Protein AF-A0A918Z1F5-F1 (afdb_monomer)

Radius of gyration: 13.52 Å; Cα contacts (8 Å, |Δi|>4): 37; chains: 1; bounding box: 24×33×33 Å

Structure (mmCIF, N/CA/C/O backbone):
data_AF-A0A918Z1F5-F1
#
_entry.id   AF-A0A918Z1F5-F1
#
loop_
_atom_site.group_PDB
_atom_site.id
_atom_site.type_symbol
_atom_site.label_atom_id
_atom_site.label_alt_id
_atom_site.label_comp_id
_atom_site.label_asym_id
_atom_site.label_entity_id
_atom_site.label_seq_id
_atom_site.pdbx_PDB_ins_code
_atom_site.Cartn_x
_atom_site.Cartn_y
_atom_site.Cartn_z
_atom_site.occupancy
_atom_site.B_iso_or_equiv
_atom_site.auth_seq_id
_atom_site.auth_comp_id
_atom_site.auth_asym_id
_atom_site.auth_atom_id
_atom_site.pdbx_PDB_model_num
ATOM 1 N N . MET A 1 1 ? -3.140 -9.937 -23.670 1.00 57.50 1 MET A N 1
ATOM 2 C CA . MET A 1 1 ? -3.788 -10.181 -22.359 1.00 57.50 1 MET A CA 1
ATOM 3 C C . MET A 1 1 ? -2.834 -10.749 -21.308 1.00 57.50 1 MET A C 1
ATOM 5 O O . MET A 1 1 ? -3.040 -10.424 -20.153 1.00 57.50 1 MET A O 1
ATOM 9 N N . TRP A 1 2 ? -1.789 -11.514 -21.655 1.00 63.09 2 TRP A N 1
ATOM 10 C CA . TRP A 1 2 ? -0.867 -12.100 -20.658 1.00 63.09 2 TRP A CA 1
ATOM 11 C C . TRP A 1 2 ? 0.162 -11.138 -20.044 1.00 63.09 2 TRP A C 1
ATOM 13 O O . TR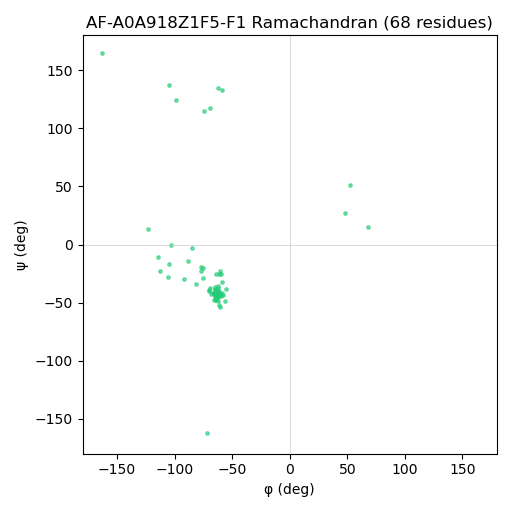P A 1 2 ? 0.629 -11.376 -18.937 1.00 63.09 2 TRP A O 1
ATOM 23 N N . GLU A 1 3 ? 0.494 -10.033 -20.716 1.00 75.31 3 GLU A N 1
ATOM 24 C CA . GLU A 1 3 ? 1.473 -9.064 -20.193 1.00 75.31 3 GLU A CA 1
ATOM 25 C C . GLU A 1 3 ? 0.992 -8.373 -18.913 1.00 75.31 3 GLU A C 1
ATOM 27 O O . GLU A 1 3 ? 1.773 -8.196 -17.985 1.00 75.31 3 GLU A O 1
ATOM 32 N N . ALA A 1 4 ? -0.298 -8.034 -18.830 1.00 72.75 4 ALA A N 1
ATOM 33 C CA . ALA A 1 4 ? -0.863 -7.390 -17.646 1.00 72.75 4 ALA A CA 1
ATOM 34 C C . ALA A 1 4 ? -0.844 -8.322 -16.425 1.00 72.75 4 ALA A C 1
ATOM 36 O O . ALA A 1 4 ? -0.490 -7.900 -15.330 1.00 72.75 4 ALA A O 1
ATOM 37 N N . GLU A 1 5 ? -1.181 -9.599 -16.617 1.00 74.25 5 GLU A N 1
ATOM 38 C CA . GLU A 1 5 ? -1.154 -10.606 -15.554 1.00 74.25 5 GLU A CA 1
ATOM 39 C C . GLU A 1 5 ? 0.274 -10.849 -15.048 1.00 74.25 5 GLU A C 1
ATOM 41 O O . GLU A 1 5 ? 0.517 -10.802 -13.842 1.00 74.25 5 GLU A O 1
ATOM 46 N N . SER A 1 6 ? 1.236 -11.014 -15.963 1.00 75.56 6 SER A N 1
ATOM 47 C CA . SER A 1 6 ? 2.645 -11.190 -15.595 1.00 75.56 6 SER A CA 1
ATOM 48 C C . SER A 1 6 ? 3.192 -9.965 -14.860 1.00 75.56 6 SER A C 1
ATOM 50 O O . SER A 1 6 ? 3.854 -10.112 -13.836 1.00 75.56 6 SER A O 1
ATOM 52 N N . ALA A 1 7 ? 2.852 -8.756 -15.320 1.00 69.75 7 ALA A N 1
ATOM 53 C CA . ALA A 1 7 ? 3.270 -7.518 -14.671 1.00 69.75 7 ALA A CA 1
ATOM 54 C C . ALA A 1 7 ? 2.728 -7.398 -13.237 1.00 69.75 7 ALA A C 1
ATOM 56 O O . ALA A 1 7 ? 3.455 -6.968 -12.343 1.00 69.75 7 ALA A O 1
ATOM 57 N N . VAL A 1 8 ? 1.480 -7.812 -12.991 1.00 69.62 8 VAL A N 1
ATOM 58 C CA . VAL A 1 8 ? 0.891 -7.820 -11.640 1.00 69.62 8 VAL A CA 1
ATOM 59 C C . VAL A 1 8 ? 1.602 -8.827 -10.732 1.00 69.62 8 VAL A C 1
ATOM 61 O O . VAL A 1 8 ? 1.902 -8.501 -9.583 1.00 69.62 8 VAL A O 1
ATOM 64 N N . ILE A 1 9 ? 1.919 -10.022 -11.240 1.00 78.00 9 ILE A N 1
ATOM 65 C CA . ILE A 1 9 ? 2.643 -11.052 -10.477 1.00 78.00 9 ILE A CA 1
ATOM 66 C C . ILE A 1 9 ? 4.059 -10.578 -10.119 1.00 78.00 9 ILE A C 1
ATOM 68 O O . ILE A 1 9 ? 4.486 -10.725 -8.970 1.00 78.00 9 ILE A O 1
ATOM 72 N N . ASP A 1 10 ? 4.778 -9.983 -11.069 1.00 75.44 10 ASP A N 1
ATOM 73 C CA . ASP A 1 10 ? 6.152 -9.519 -10.859 1.00 75.44 10 ASP A CA 1
ATOM 74 C C . ASP A 1 10 ? 6.213 -8.305 -9.923 1.00 75.44 10 ASP A C 1
ATOM 76 O O . ASP A 1 10 ? 7.077 -8.238 -9.038 1.00 75.44 10 ASP A O 1
ATOM 80 N N . ALA A 1 11 ? 5.259 -7.378 -10.048 1.00 72.81 11 ALA A N 1
ATOM 81 C CA . ALA A 1 11 ? 5.110 -6.255 -9.128 1.00 72.81 11 ALA A CA 1
ATOM 82 C C . ALA A 1 11 ? 4.793 -6.738 -7.704 1.00 72.81 11 ALA A C 1
ATOM 84 O O . ALA A 1 11 ? 5.435 -6.294 -6.751 1.00 72.81 11 ALA A O 1
ATOM 85 N N . GLY A 1 12 ? 3.869 -7.695 -7.559 1.00 67.88 12 GLY A N 1
ATOM 86 C CA . GLY A 1 12 ? 3.529 -8.303 -6.271 1.00 67.88 12 GLY A CA 1
ATOM 87 C C . GLY A 1 12 ? 4.720 -9.005 -5.618 1.00 67.88 12 GLY A C 1
ATOM 88 O O . GLY A 1 12 ? 4.985 -8.809 -4.434 1.00 67.88 12 GLY A O 1
ATOM 89 N N . ARG A 1 13 ? 5.510 -9.755 -6.398 1.00 75.06 13 ARG A N 1
ATOM 90 C CA . ARG A 1 13 ? 6.722 -10.421 -5.897 1.00 75.06 13 ARG A CA 1
ATOM 91 C C . ARG A 1 13 ? 7.785 -9.421 -5.445 1.00 75.06 13 ARG A C 1
ATOM 93 O O . ARG A 1 13 ? 8.385 -9.597 -4.390 1.00 75.06 13 ARG A O 1
ATOM 100 N N . SER A 1 14 ? 8.013 -8.372 -6.229 1.00 75.69 14 SER A N 1
ATOM 101 C CA . SER A 1 14 ? 9.001 -7.329 -5.914 1.00 75.69 14 SER A CA 1
ATOM 102 C C . SER A 1 14 ? 8.615 -6.547 -4.656 1.00 75.69 14 SER A C 1
ATOM 104 O O . SER A 1 14 ? 9.461 -6.243 -3.812 1.00 75.69 14 SER A O 1
ATOM 106 N N . ALA A 1 15 ? 7.318 -6.288 -4.497 1.00 70.50 15 ALA A N 1
ATOM 107 C CA . ALA A 1 15 ? 6.744 -5.697 -3.303 1.00 70.50 15 ALA A CA 1
ATOM 108 C C . ALA A 1 15 ? 6.909 -6.588 -2.066 1.00 70.50 15 ALA A C 1
ATOM 110 O O . ALA A 1 15 ? 7.364 -6.102 -1.036 1.00 70.50 15 ALA A O 1
ATOM 111 N N . ALA A 1 16 ? 6.624 -7.889 -2.169 1.00 69.06 16 ALA A N 1
ATOM 112 C CA . ALA A 1 16 ? 6.764 -8.838 -1.061 1.00 69.06 16 ALA A CA 1
ATOM 113 C C . ALA A 1 16 ? 8.210 -8.975 -0.543 1.00 69.06 16 ALA A C 1
ATOM 115 O O . ALA A 1 16 ? 8.427 -9.312 0.617 1.00 69.06 16 ALA A O 1
ATOM 116 N N . LEU A 1 17 ? 9.214 -8.686 -1.380 1.00 77.50 17 LEU A N 1
ATOM 117 C CA . LEU A 1 17 ? 10.622 -8.669 -0.963 1.00 77.50 17 LEU A CA 1
ATOM 118 C C . LEU A 1 17 ? 10.989 -7.433 -0.128 1.00 77.50 17 LEU A C 1
ATOM 120 O O . LEU A 1 17 ? 11.906 -7.500 0.691 1.00 77.50 17 LEU A O 1
ATOM 124 N N . SER A 1 18 ? 10.300 -6.311 -0.345 1.00 74.00 18 SER A N 1
ATOM 125 C CA . SER A 1 18 ? 10.637 -5.009 0.253 1.00 74.00 18 SER A CA 1
ATOM 126 C C . SER A 1 18 ? 9.685 -4.597 1.380 1.00 74.00 18 SER A C 1
ATOM 128 O O . SER A 1 18 ? 10.082 -3.883 2.298 1.00 74.00 18 SER A O 1
ATOM 130 N N . CYS A 1 19 ? 8.440 -5.063 1.332 1.00 79.31 19 CYS A N 1
ATOM 131 C CA . CYS A 1 19 ? 7.380 -4.762 2.285 1.00 79.31 19 CYS A CA 1
ATOM 132 C C . CYS A 1 19 ? 7.160 -5.976 3.187 1.00 79.31 19 CYS A C 1
ATOM 134 O O . CYS A 1 19 ? 7.150 -7.108 2.713 1.00 79.31 19 CYS A O 1
ATOM 136 N N . ARG A 1 20 ? 6.988 -5.768 4.495 1.00 81.31 20 ARG A N 1
ATOM 137 C CA . ARG A 1 20 ? 6.816 -6.872 5.458 1.00 81.31 20 ARG A CA 1
ATOM 138 C C . ARG A 1 20 ? 5.362 -7.053 5.888 1.00 81.31 20 ARG A C 1
ATOM 140 O O . ARG A 1 20 ? 5.064 -7.931 6.695 1.00 81.31 20 ARG A O 1
ATOM 147 N N . SER A 1 21 ? 4.469 -6.221 5.361 1.00 82.19 21 SER A N 1
ATOM 148 C CA . SER A 1 21 ? 3.048 -6.178 5.681 1.00 82.19 21 SER A CA 1
ATOM 149 C C . SER A 1 21 ? 2.266 -5.412 4.604 1.00 82.19 21 SER A C 1
ATOM 151 O O . SER A 1 21 ? 2.851 -4.652 3.823 1.00 82.19 21 SER A O 1
ATOM 153 N N . TRP A 1 22 ? 0.935 -5.559 4.591 1.00 81.31 22 TRP A N 1
ATOM 154 C CA . TRP A 1 22 ? 0.052 -4.744 3.742 1.00 81.31 22 TRP A CA 1
ATOM 155 C C . TRP A 1 22 ? 0.193 -3.243 4.038 1.00 81.31 22 TRP A C 1
ATOM 157 O O . TRP A 1 22 ? 0.110 -2.420 3.127 1.00 81.31 22 TRP A O 1
ATOM 167 N N . GLN A 1 23 ? 0.478 -2.898 5.294 1.00 80.00 23 GLN A N 1
ATOM 168 C CA . GLN A 1 23 ? 0.749 -1.545 5.766 1.00 80.00 23 GLN A CA 1
ATOM 169 C C . GLN A 1 23 ? 1.965 -0.950 5.056 1.00 80.00 23 GLN A C 1
ATOM 171 O O . GLN A 1 23 ? 1.861 0.120 4.455 1.00 80.00 23 GLN A O 1
ATOM 176 N N . ASP A 1 24 ? 3.093 -1.664 5.092 1.00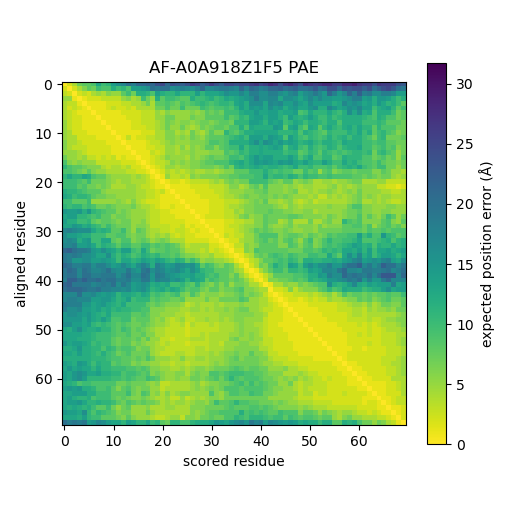 79.88 24 ASP A N 1
ATOM 177 C CA . ASP A 1 24 ? 4.343 -1.220 4.467 1.00 79.88 24 ASP A CA 1
ATOM 178 C C . ASP A 1 24 ? 4.169 -1.066 2.956 1.00 79.88 24 ASP A C 1
ATOM 180 O O . ASP A 1 24 ? 4.642 -0.098 2.360 1.00 79.88 24 ASP A O 1
ATOM 184 N N . PHE A 1 25 ? 3.456 -2.013 2.337 1.00 78.81 25 PHE A N 1
ATOM 185 C CA . PHE A 1 25 ? 3.170 -1.978 0.909 1.00 78.81 25 PHE A CA 1
ATOM 186 C C . PHE A 1 25 ? 2.350 -0.755 0.522 1.00 78.81 25 PHE A C 1
ATOM 188 O O . PHE A 1 25 ? 2.707 -0.028 -0.403 1.00 78.81 25 PHE A O 1
ATOM 195 N N . SER A 1 26 ? 1.269 -0.493 1.247 1.00 79.06 26 SER A N 1
ATOM 196 C CA . SER A 1 26 ? 0.405 0.631 0.932 1.00 79.06 26 SER A CA 1
ATOM 197 C C . SER A 1 26 ? 1.061 1.976 1.180 1.00 79.06 26 SER A C 1
ATOM 199 O O . SER A 1 26 ? 0.897 2.868 0.352 1.00 79.06 26 SER A O 1
ATOM 201 N N . ALA A 1 27 ? 1.781 2.138 2.290 1.00 75.56 27 ALA A N 1
ATOM 202 C CA . ALA A 1 27 ? 2.491 3.378 2.567 1.00 75.56 27 ALA A CA 1
ATOM 203 C C . ALA A 1 27 ? 3.545 3.646 1.479 1.00 75.56 27 ALA A C 1
ATOM 205 O O . ALA A 1 27 ? 3.613 4.753 0.944 1.00 75.56 27 ALA A O 1
ATOM 206 N N . GLY A 1 28 ? 4.298 2.612 1.082 1.00 75.62 28 GLY A N 1
ATOM 207 C CA . GLY A 1 28 ? 5.268 2.694 -0.010 1.00 75.62 28 GLY A CA 1
ATOM 208 C C . GLY A 1 28 ? 4.635 3.015 -1.367 1.00 75.62 28 GLY A C 1
ATOM 209 O O . GLY A 1 28 ? 5.158 3.852 -2.099 1.00 75.62 28 GLY A O 1
ATOM 210 N N . TYR A 1 29 ? 3.491 2.407 -1.696 1.00 73.88 29 TYR A N 1
ATOM 211 C CA . TYR A 1 29 ? 2.769 2.677 -2.944 1.00 73.88 29 TYR A CA 1
ATOM 212 C C . TYR A 1 29 ? 2.299 4.134 -3.038 1.00 73.88 29 TYR A C 1
ATOM 214 O O . TYR A 1 29 ? 2.483 4.777 -4.070 1.00 73.88 29 TYR A O 1
ATOM 222 N N . ILE A 1 30 ? 1.724 4.666 -1.9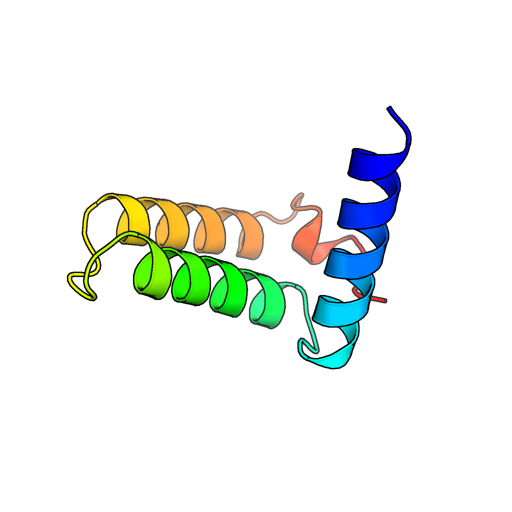56 1.00 73.12 30 ILE A N 1
ATOM 223 C CA . ILE A 1 30 ? 1.213 6.042 -1.909 1.00 73.12 30 ILE A CA 1
ATOM 224 C C . ILE A 1 30 ? 2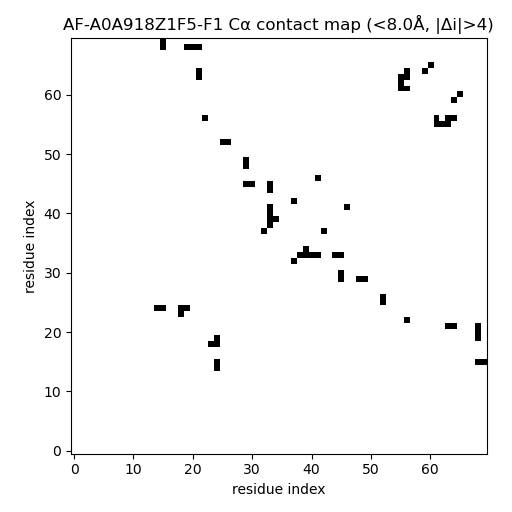.363 7.039 -2.034 1.00 73.12 30 ILE A C 1
ATOM 226 O O . ILE A 1 30 ? 2.311 7.921 -2.887 1.00 73.12 30 ILE A O 1
ATOM 230 N N . LEU A 1 31 ? 3.440 6.841 -1.265 1.00 71.75 31 LEU A N 1
ATOM 231 C CA . LEU A 1 31 ? 4.648 7.665 -1.353 1.00 71.75 31 LEU A CA 1
ATOM 232 C C . LEU A 1 31 ? 5.276 7.618 -2.750 1.00 71.75 31 LEU A C 1
ATOM 234 O O . LEU A 1 31 ? 5.626 8.658 -3.302 1.00 71.75 31 LEU A O 1
ATOM 238 N N . GLY A 1 32 ? 5.387 6.429 -3.349 1.00 71.56 32 GLY A N 1
ATOM 239 C CA . GLY A 1 32 ? 5.938 6.265 -4.694 1.00 71.56 32 GLY A CA 1
ATOM 240 C C . GLY A 1 32 ? 5.113 6.983 -5.762 1.00 71.56 32 GLY A C 1
ATOM 241 O O . GLY A 1 32 ? 5.673 7.572 -6.685 1.00 71.56 32 GLY A O 1
ATOM 242 N N . ARG A 1 33 ? 3.782 6.986 -5.627 1.00 68.88 33 ARG A N 1
ATOM 243 C CA . ARG A 1 33 ? 2.901 7.734 -6.528 1.00 68.88 33 ARG A CA 1
ATOM 244 C C . ARG A 1 33 ? 3.017 9.246 -6.324 1.00 68.88 33 ARG A C 1
ATOM 246 O O . ARG A 1 33 ? 3.058 9.952 -7.324 1.00 68.88 33 ARG A O 1
ATOM 253 N N . SER A 1 34 ? 3.129 9.735 -5.090 1.00 66.75 34 SER A N 1
ATOM 254 C CA . SER A 1 34 ? 3.348 11.165 -4.824 1.00 66.75 34 SER A CA 1
ATOM 255 C C . SER A 1 34 ? 4.688 11.658 -5.371 1.00 66.75 34 SER A C 1
ATOM 257 O O . SER A 1 34 ? 4.727 12.671 -6.057 1.00 66.75 34 SER A O 1
ATOM 259 N N . LEU A 1 35 ? 5.774 10.903 -5.182 1.00 65.38 35 LEU A N 1
ATOM 260 C CA . LEU A 1 35 ? 7.081 11.249 -5.759 1.00 65.38 35 LEU A CA 1
ATOM 261 C C . LEU A 1 35 ? 7.068 11.263 -7.294 1.00 65.38 35 LEU A C 1
ATOM 263 O O . LEU A 1 35 ? 7.765 12.061 -7.910 1.00 65.38 35 LEU A O 1
ATOM 267 N N . HIS A 1 36 ? 6.307 10.364 -7.922 1.00 65.50 36 HIS A N 1
ATOM 268 C CA . HIS A 1 36 ? 6.282 10.253 -9.380 1.00 65.50 36 HIS A CA 1
ATOM 269 C C . HIS A 1 36 ? 5.364 11.278 -10.059 1.00 65.50 36 HIS A C 1
ATOM 271 O O . HIS A 1 36 ? 5.655 11.691 -11.177 1.00 65.50 36 HIS A O 1
ATOM 277 N N . PHE A 1 37 ? 4.243 11.644 -9.431 1.00 62.75 37 PHE A N 1
ATOM 278 C CA . PHE A 1 37 ? 3.171 12.394 -10.098 1.00 62.75 37 PHE A CA 1
ATOM 279 C C . PHE A 1 37 ? 2.937 13.809 -9.568 1.00 62.75 37 PHE A C 1
ATOM 281 O O . PHE A 1 37 ? 2.186 14.538 -10.205 1.00 62.75 37 PHE A O 1
ATOM 288 N N . ASP A 1 38 ? 3.534 14.191 -8.441 1.00 58.69 38 ASP A N 1
ATOM 289 C CA . ASP A 1 38 ? 3.088 15.375 -7.695 1.00 58.69 38 ASP A CA 1
ATOM 290 C C . ASP A 1 38 ? 4.176 16.434 -7.479 1.00 58.69 38 ASP A C 1
ATOM 292 O O . ASP A 1 38 ? 4.016 17.290 -6.624 1.00 58.69 38 ASP A O 1
ATOM 296 N N . GLU A 1 39 ? 5.316 16.351 -8.179 1.00 63.03 39 GLU A N 1
ATOM 297 C CA . GLU A 1 39 ? 6.466 17.266 -7.987 1.00 63.03 39 GLU A CA 1
ATOM 298 C C . GLU A 1 39 ? 6.868 17.471 -6.505 1.00 63.03 39 GLU A C 1
ATOM 300 O O . GLU A 1 39 ? 7.440 18.492 -6.143 1.00 63.03 39 GLU A O 1
ATOM 305 N N . GLU A 1 40 ? 6.591 16.483 -5.644 1.00 59.97 40 GLU A N 1
ATOM 306 C CA . GLU A 1 40 ? 6.791 16.546 -4.186 1.00 59.97 40 GLU A CA 1
ATOM 307 C C . GLU A 1 40 ? 5.874 17.532 -3.420 1.00 59.97 40 GLU A C 1
ATOM 309 O O . GLU A 1 40 ? 6.127 17.799 -2.245 1.00 59.97 40 GLU A O 1
ATOM 314 N N . GLU A 1 41 ? 4.785 18.039 -4.014 1.00 65.12 41 GLU A N 1
ATOM 315 C CA . GLU A 1 41 ? 3.849 18.953 -3.329 1.00 65.12 41 GLU A CA 1
ATOM 316 C C . GLU A 1 41 ? 2.895 18.255 -2.343 1.00 65.12 41 GLU A C 1
ATOM 318 O O . GLU A 1 41 ? 2.379 18.905 -1.432 1.00 65.12 41 GLU A O 1
ATOM 323 N N . PHE A 1 42 ? 2.701 16.935 -2.452 1.00 66.44 42 PHE A N 1
ATOM 324 C CA . PHE A 1 42 ? 1.772 16.156 -1.617 1.00 66.44 42 PHE A CA 1
ATOM 325 C C . PHE A 1 42 ? 0.344 16.748 -1.600 1.00 66.44 42 PHE A C 1
ATOM 327 O O . PHE A 1 42 ? -0.244 16.964 -0.538 1.00 66.44 42 PHE A O 1
ATOM 334 N N . GLY A 1 43 ? -0.214 17.007 -2.784 1.00 69.31 43 GLY A N 1
ATOM 335 C CA . GLY A 1 43 ? -1.512 17.635 -3.015 1.00 69.31 43 GLY A CA 1
ATOM 336 C C . GLY A 1 43 ? -2.733 16.762 -2.687 1.00 69.31 43 GLY A C 1
ATOM 337 O O . GLY A 1 43 ? -2.669 15.763 -1.964 1.00 69.31 43 GLY A O 1
ATOM 338 N N . GLU A 1 44 ? -3.896 17.141 -3.225 1.00 72.12 44 GLU A N 1
ATOM 339 C CA . GLU A 1 44 ? -5.190 16.499 -2.918 1.00 72.12 44 GLU A CA 1
ATOM 340 C C . GLU A 1 44 ? -5.167 14.986 -3.169 1.00 72.12 44 GLU A C 1
ATOM 342 O O . GLU A 1 44 ? -5.645 14.205 -2.349 1.00 72.12 44 GLU A O 1
ATOM 347 N N . TRP A 1 45 ? -4.485 14.554 -4.231 1.00 72.44 45 TRP A N 1
ATOM 348 C CA . TRP A 1 45 ? -4.376 13.142 -4.577 1.00 72.44 45 TRP A CA 1
ATOM 349 C C . TRP A 1 45 ? -3.609 12.325 -3.523 1.00 72.44 45 TRP A C 1
ATOM 351 O O . TRP A 1 45 ? -3.982 11.192 -3.223 1.00 72.44 45 TRP A O 1
ATOM 361 N N . TYR A 1 46 ? -2.566 12.891 -2.908 1.00 71.75 46 TYR A N 1
ATOM 362 C CA . TYR A 1 46 ? -1.875 12.249 -1.785 1.00 71.75 46 TYR A CA 1
ATOM 363 C C . TYR A 1 46 ? -2.799 12.110 -0.572 1.00 71.75 46 TYR A C 1
ATOM 365 O O . TYR A 1 46 ? -2.846 11.051 0.056 1.00 71.75 46 TYR A O 1
ATOM 373 N N . THR A 1 47 ? -3.556 13.161 -0.262 1.00 78.50 47 THR A N 1
ATOM 374 C CA . THR A 1 47 ? -4.452 13.181 0.900 1.00 78.50 47 THR A CA 1
ATOM 375 C C . THR A 1 47 ? -5.583 12.161 0.748 1.00 78.50 47 THR A C 1
ATOM 377 O O . THR A 1 47 ? -5.822 11.388 1.679 1.00 78.50 47 THR A O 1
ATOM 380 N N . ASP A 1 48 ? -6.181 12.064 -0.442 1.00 82.44 48 ASP A N 1
ATOM 381 C CA . ASP A 1 48 ? -7.187 11.048 -0.782 1.00 82.44 48 ASP A CA 1
ATOM 382 C C . ASP A 1 48 ? -6.630 9.627 -0.627 1.00 82.44 48 ASP A C 1
ATOM 384 O O . ASP A 1 48 ? -7.283 8.726 -0.092 1.00 82.44 48 ASP A O 1
ATOM 388 N N . MET A 1 49 ? -5.387 9.408 -1.063 1.00 80.88 49 MET A N 1
ATOM 389 C CA . MET A 1 49 ? -4.734 8.110 -0.925 1.00 80.88 49 MET A CA 1
ATOM 390 C C . MET A 1 49 ? -4.403 7.775 0.537 1.00 80.88 49 MET A C 1
ATOM 392 O O . MET A 1 49 ? -4.559 6.623 0.949 1.00 80.88 49 MET A O 1
ATOM 396 N N . VAL A 1 50 ? -3.994 8.756 1.349 1.00 81.75 50 VAL A N 1
ATOM 397 C CA . VAL A 1 50 ? -3.801 8.584 2.801 1.00 81.75 50 VAL A CA 1
ATOM 398 C C . VAL A 1 50 ? -5.122 8.240 3.491 1.00 81.75 50 VAL A C 1
ATOM 400 O O . VAL A 1 50 ? -5.148 7.391 4.387 1.00 81.75 50 VAL A O 1
ATOM 403 N N . GLU A 1 51 ? -6.224 8.868 3.092 1.00 85.62 51 GLU A N 1
ATOM 404 C CA . GLU A 1 51 ? -7.550 8.546 3.613 1.00 85.62 51 GLU A CA 1
ATOM 405 C C . GLU A 1 51 ? -7.967 7.117 3.242 1.00 85.62 51 GLU A C 1
ATOM 407 O O . GLU A 1 51 ? -8.326 6.333 4.126 1.00 85.62 51 GLU A O 1
ATOM 412 N N . ALA A 1 52 ? -7.810 6.731 1.974 1.00 84.56 52 ALA A N 1
ATOM 413 C CA . ALA A 1 52 ? -8.073 5.368 1.519 1.00 84.56 52 ALA A CA 1
ATOM 414 C C . ALA A 1 52 ? -7.230 4.332 2.284 1.00 84.56 52 ALA A C 1
ATOM 416 O O . ALA A 1 52 ? -7.760 3.312 2.731 1.00 84.56 52 ALA A O 1
ATOM 417 N N . HIS A 1 53 ? -5.941 4.613 2.509 1.00 84.94 53 HIS A N 1
ATOM 418 C CA . HIS A 1 53 ? -5.070 3.773 3.334 1.00 84.94 53 HIS A C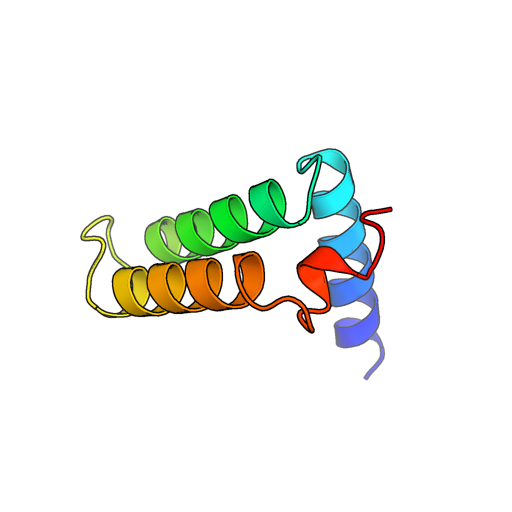A 1
ATOM 419 C C . HIS A 1 53 ? -5.629 3.584 4.744 1.00 84.94 53 HIS A C 1
ATOM 421 O O . HIS A 1 53 ? -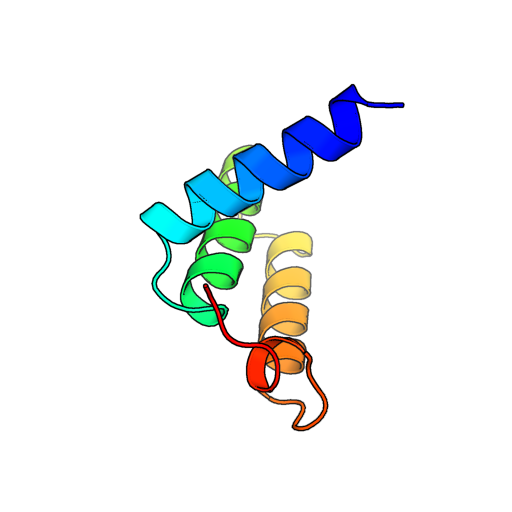5.726 2.457 5.227 1.00 84.94 53 HIS A O 1
ATOM 427 N N . ARG A 1 54 ? -6.033 4.671 5.411 1.00 85.75 54 ARG A N 1
ATOM 428 C CA . ARG A 1 54 ? -6.581 4.607 6.775 1.00 85.75 54 ARG A CA 1
ATOM 429 C C . ARG A 1 54 ? -7.853 3.773 6.846 1.00 85.75 54 ARG A C 1
ATOM 431 O O . ARG A 1 54 ? -7.987 2.980 7.778 1.00 85.75 54 ARG A O 1
ATOM 438 N N . ILE A 1 55 ? -8.754 3.922 5.874 1.00 88.62 55 ILE A N 1
ATOM 439 C CA . ILE A 1 55 ? -9.993 3.136 5.789 1.00 88.62 55 ILE A CA 1
ATOM 440 C C . ILE A 1 55 ? -9.657 1.652 5.635 1.00 88.62 55 ILE A C 1
ATOM 442 O O . ILE A 1 55 ? -10.095 0.835 6.445 1.00 88.62 55 ILE A O 1
ATOM 446 N N . LEU A 1 56 ? -8.812 1.305 4.662 1.00 84.06 56 LEU A N 1
ATOM 447 C CA . LEU A 1 56 ? -8.422 -0.083 4.401 1.00 84.06 5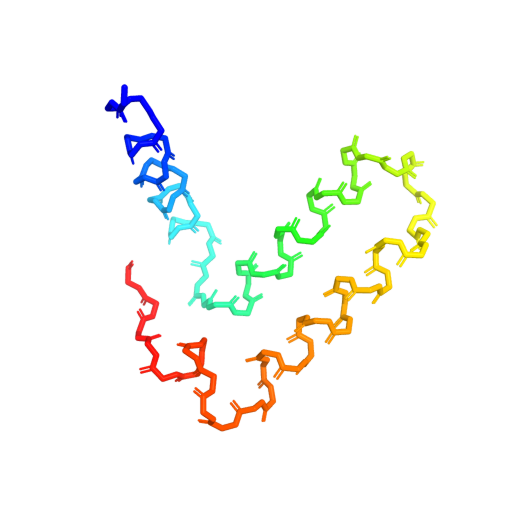6 LEU A CA 1
ATOM 448 C C . LEU A 1 56 ? -7.656 -0.718 5.566 1.00 84.06 56 LEU A C 1
ATOM 450 O O . LEU A 1 56 ? -7.692 -1.937 5.721 1.00 84.06 56 LEU A O 1
ATOM 454 N N . MET A 1 57 ? -6.994 0.085 6.399 1.00 84.56 57 MET A N 1
ATOM 455 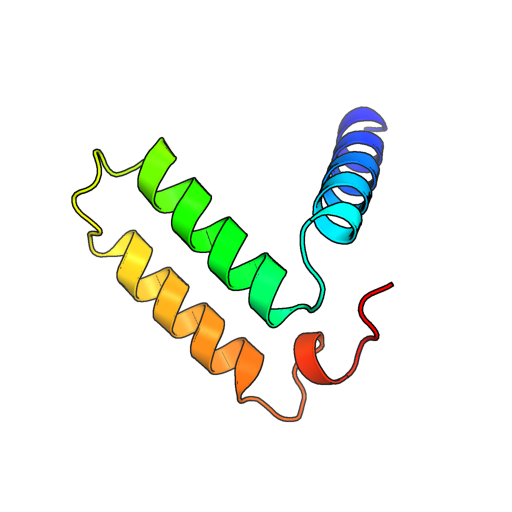C CA . MET A 1 57 ? -6.289 -0.394 7.585 1.00 84.56 57 MET A CA 1
ATOM 456 C C . MET A 1 57 ? -7.145 -0.476 8.852 1.00 84.56 57 MET A C 1
ATOM 458 O O . MET A 1 57 ? -6.715 -1.094 9.825 1.00 84.56 57 MET A O 1
ATOM 462 N N . SER A 1 58 ? -8.328 0.140 8.859 1.00 85.69 58 SER A N 1
ATOM 463 C CA . SER A 1 58 ? -9.183 0.221 10.050 1.00 85.69 58 SER A CA 1
ATOM 464 C C . SER A 1 58 ? -10.483 -0.565 9.911 1.00 85.69 58 SER A C 1
ATOM 466 O O . SER A 1 58 ? -11.073 -0.927 10.926 1.00 85.69 58 SER A O 1
ATOM 468 N N . ASP A 1 59 ? -10.938 -0.832 8.684 1.00 88.19 59 ASP A N 1
ATOM 469 C CA . ASP A 1 59 ? -12.139 -1.627 8.436 1.00 88.19 59 ASP A CA 1
ATOM 470 C C . ASP A 1 59 ? -11.892 -3.105 8.809 1.00 88.19 59 ASP A C 1
ATOM 472 O O . ASP A 1 59 ? -11.067 -3.764 8.169 1.00 88.19 59 ASP A O 1
ATOM 476 N N . PRO A 1 60 ? -12.616 -3.669 9.799 1.00 86.38 60 PRO A N 1
ATOM 477 C CA . PRO A 1 60 ? -12.466 -5.066 10.207 1.00 86.38 60 PRO A CA 1
ATOM 478 C C . PRO A 1 60 ? -12.739 -6.085 9.092 1.00 86.38 60 PRO A C 1
ATOM 480 O O . PRO A 1 60 ? -12.232 -7.202 9.157 1.00 86.38 60 PRO A O 1
ATOM 483 N N . GLY A 1 61 ? -13.540 -5.726 8.084 1.00 88.38 61 GLY A N 1
ATOM 484 C CA . GLY A 1 61 ? -13.816 -6.543 6.902 1.00 88.38 61 GLY A CA 1
ATOM 485 C C . GLY A 1 61 ? -12.775 -6.392 5.792 1.00 88.38 61 GLY A C 1
ATOM 486 O O . GLY A 1 61 ? -12.863 -7.079 4.773 1.00 88.38 61 GLY A O 1
ATOM 487 N N . SER A 1 62 ? -11.782 -5.518 5.969 1.00 83.81 62 SER A N 1
ATOM 488 C CA . SER A 1 62 ? -10.793 -5.228 4.939 1.00 83.81 62 SER A CA 1
ATOM 489 C C . SER A 1 62 ? -9.972 -6.467 4.574 1.00 83.81 62 SER A C 1
ATOM 491 O O . SER A 1 62 ? -9.452 -7.162 5.460 1.00 83.81 62 SER A O 1
ATOM 493 N N . PRO A 1 63 ? -9.759 -6.733 3.274 1.00 79.94 63 PRO A N 1
ATOM 494 C CA . PRO A 1 63 ? -8.862 -7.796 2.845 1.00 79.94 63 PRO A CA 1
ATOM 495 C C . PRO A 1 63 ? -7.424 -7.568 3.328 1.00 79.94 63 PRO A C 1
ATOM 497 O O . PRO A 1 63 ? -6.688 -8.531 3.488 1.00 79.94 63 PRO A O 1
ATOM 500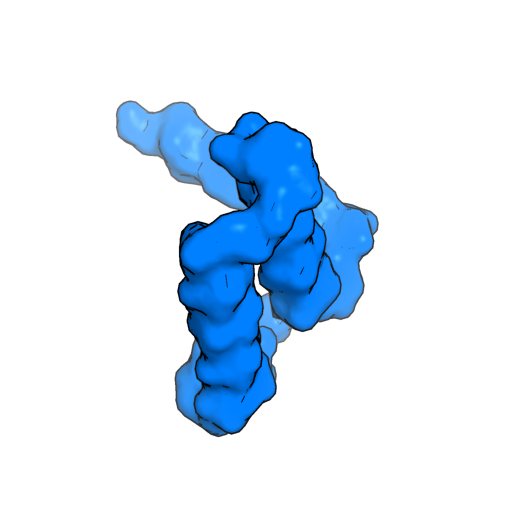 N N . TRP A 1 64 ? -7.018 -6.334 3.628 1.00 77.69 64 TRP A N 1
ATOM 501 C CA . TRP A 1 64 ? -5.655 -6.035 4.081 1.00 77.69 64 TRP A CA 1
ATOM 502 C C . TRP A 1 64 ? -5.396 -6.442 5.533 1.00 77.69 64 TRP A C 1
ATOM 504 O O . TRP A 1 64 ? -4.248 -6.631 5.927 1.00 77.69 64 TRP A O 1
ATOM 514 N N . LEU A 1 65 ? -6.458 -6.617 6.321 1.00 79.25 65 LEU A N 1
ATOM 515 C CA . LEU A 1 65 ? -6.374 -7.179 7.668 1.00 79.25 65 LEU A CA 1
ATOM 516 C C . LEU A 1 65 ? -6.574 -8.699 7.675 1.00 79.25 65 LEU A C 1
ATOM 518 O O . LEU A 1 65 ? -6.026 -9.388 8.532 1.00 79.25 65 LEU A O 1
ATOM 522 N N . ASN A 1 66 ? -7.354 -9.224 6.725 1.00 82.25 66 ASN A N 1
ATOM 523 C CA . ASN A 1 66 ? -7.824 -10.611 6.750 1.00 82.25 66 ASN A CA 1
ATOM 524 C C . ASN A 1 66 ? -7.103 -11.548 5.765 1.00 82.25 66 ASN A C 1
ATOM 526 O O . ASN A 1 66 ? -7.177 -12.768 5.919 1.00 82.25 66 ASN A O 1
ATOM 530 N N . VAL A 1 67 ? -6.398 -11.017 4.762 1.00 84.00 67 VAL A N 1
ATOM 531 C CA . VAL A 1 67 ? -5.605 -11.806 3.809 1.00 84.00 67 VAL A CA 1
ATOM 532 C C . VAL A 1 67 ? -4.134 -11.775 4.228 1.00 84.00 67 VAL A C 1
ATOM 534 O O . VAL A 1 67 ? -3.557 -10.694 4.341 1.00 84.00 67 VAL A O 1
ATOM 537 N N . PRO A 1 68 ? -3.480 -12.933 4.428 1.00 79.19 68 PRO A N 1
ATOM 538 C CA . PRO A 1 68 ? -2.064 -12.976 4.772 1.00 79.19 68 PRO A CA 1
ATOM 539 C C . PRO A 1 68 ? -1.186 -12.310 3.704 1.00 79.19 68 PRO A C 1
ATOM 541 O O . PRO A 1 68 ? -1.315 -12.621 2.522 1.00 79.19 68 PRO A O 1
ATOM 544 N N . PHE A 1 69 ? -0.253 -11.461 4.134 1.00 72.69 69 PHE A N 1
ATOM 545 C CA . PHE A 1 69 ? 0.834 -10.966 3.288 1.00 72.69 69 PHE A CA 1
ATOM 546 C C . PHE A 1 69 ? 1.858 -12.104 3.117 1.00 72.69 69 PHE A C 1
ATOM 548 O O . PHE A 1 69 ? 2.404 -12.577 4.118 1.00 72.69 69 PHE A O 1
ATOM 555 N N . ARG A 1 70 ? 2.042 -12.623 1.898 1.00 72.12 70 ARG A N 1
ATOM 556 C CA . ARG A 1 70 ? 2.900 -13.784 1.589 1.00 72.12 70 ARG A CA 1
ATOM 557 C C . ARG A 1 70 ? 3.688 -13.566 0.311 1.00 72.12 70 ARG A C 1
ATOM 559 O O . ARG A 1 70 ? 3.102 -12.980 -0.624 1.00 72.12 70 ARG A O 1
#

Organism: NCBI:txid2014920

Secondary structure (DSSP, 8-state):
-HHHHHHHHHHHHHHHHH-SSHHHHHHHHHHHHHHHHSTT---HHHHHHHHHHHHHHH-TT-HHHHS---

pLDDT: mean 75.52, std 7.55, range [57.5, 88.62]

Mean predicted aligned error: 7.77 Å

InterPro domains:
  IPR009677 Protein of unknown function DUF1266 [PF06889] (3-69)

Solvent-accessible surface area (backbone atoms only — not comparable to full-atom values): 4156 Å² total; per-residue (Å²): 124,65,66,64,57,50,50,52,53,52,51,50,52,58,44,54,76,75,26,94,39,56,65,51,42,50,56,50,52,52,51,53,49,32,62,73,73,39,88,70,66,63,51,71,70,46,51,54,48,52,50,51,50,52,48,45,74,63,41,89,83,23,60,63,74,73,49,84,80,119

Foldseek 3Di:
DVVVVVVVVVVLVVLLVVAVALLRSLVVVLVVCCVVPPVVPCDPSSVVSVVVSVCLVPDPPRCRVVPDSD

Sequence (70 aa):
MWEAESAVIDAGRSAALSCRSWQDFSAGYILGRSLHFDEEEFGEWYTDMVEAHRILMSDPGSPWLNVPFR